Protein AF-A0AA97AUQ2-F1 (afdb_monomer_lite)

pLDDT: mean 84.41, std 13.35, range [41.41, 96.38]

Structure (mmCIF, N/CA/C/O backbone):
data_AF-A0AA97AUQ2-F1
#
_entry.id   AF-A0AA97AUQ2-F1
#
loop_
_atom_site.group_PDB
_atom_site.id
_atom_site.type_symbol
_atom_site.label_atom_id
_atom_site.label_alt_id
_atom_site.label_comp_id
_atom_site.label_asym_id
_atom_site.label_entity_id
_atom_site.label_seq_id
_atom_site.pdbx_PDB_ins_code
_atom_site.Cartn_x
_atom_site.Cartn_y
_atom_site.Cartn_z
_atom_site.occupancy
_atom_site.B_iso_or_equiv
_atom_site.auth_seq_id
_atom_site.auth_comp_id
_atom_site.auth_asym_id
_atom_site.auth_atom_id
_atom_site.pdbx_PDB_model_num
ATOM 1 N N . MET A 1 1 ? 4.169 -18.942 -7.715 1.00 56.69 1 MET A N 1
ATOM 2 C CA . MET A 1 1 ? 2.856 -18.262 -7.805 1.00 56.69 1 MET A CA 1
ATOM 3 C C . MET A 1 1 ? 2.956 -17.016 -6.936 1.00 56.69 1 MET A C 1
ATOM 5 O O . MET A 1 1 ? 3.514 -17.134 -5.861 1.00 56.69 1 MET A O 1
ATOM 9 N N . GLY A 1 2 ? 2.541 -15.835 -7.406 1.00 65.12 2 GLY A N 1
ATOM 10 C CA . GLY A 1 2 ? 2.590 -14.613 -6.584 1.00 65.12 2 GLY A CA 1
ATOM 11 C C . GLY A 1 2 ? 1.532 -14.616 -5.468 1.00 65.12 2 GLY A C 1
ATOM 12 O O . GLY A 1 2 ? 0.629 -15.458 -5.495 1.00 65.12 2 GLY A O 1
ATOM 13 N N . PRO A 1 3 ? 1.596 -13.680 -4.506 1.00 78.31 3 PRO A N 1
ATOM 14 C CA . PRO A 1 3 ? 0.622 -13.595 -3.430 1.00 78.31 3 PRO A CA 1
ATOM 15 C C . PRO A 1 3 ? -0.780 -13.310 -3.965 1.00 78.31 3 PRO A C 1
ATOM 17 O O . PRO A 1 3 ? -0.973 -12.521 -4.892 1.00 78.31 3 PRO A O 1
ATOM 20 N N . VAL A 1 4 ? -1.779 -13.925 -3.332 1.00 85.38 4 VAL A N 1
ATOM 21 C CA . VAL A 1 4 ? -3.185 -13.591 -3.574 1.00 85.38 4 VAL A CA 1
ATOM 22 C C . VAL A 1 4 ? -3.469 -12.232 -2.931 1.00 85.38 4 VAL A C 1
ATOM 24 O O . VAL A 1 4 ? -3.350 -12.095 -1.715 1.00 85.38 4 VAL A O 1
ATOM 27 N N . ILE A 1 5 ? -3.822 -11.248 -3.760 1.00 87.94 5 ILE A N 1
A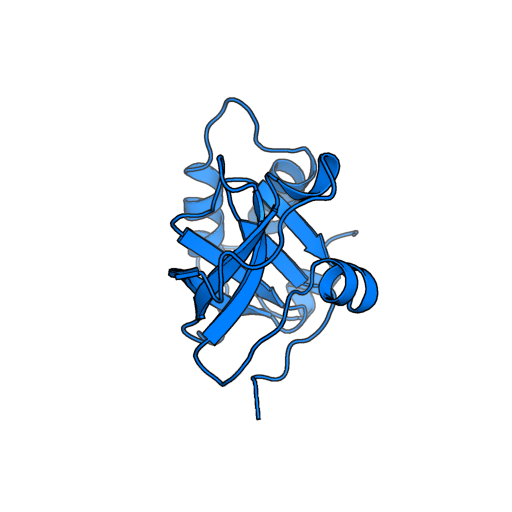TOM 28 C CA . ILE A 1 5 ? -4.194 -9.884 -3.365 1.00 87.94 5 ILE A CA 1
ATOM 29 C C . ILE A 1 5 ? -5.692 -9.696 -3.582 1.00 87.94 5 ILE A C 1
ATOM 31 O O . ILE A 1 5 ? -6.211 -10.037 -4.655 1.00 87.94 5 ILE A O 1
ATOM 35 N N . ARG A 1 6 ? -6.387 -9.137 -2.588 1.00 91.31 6 ARG A N 1
ATOM 36 C CA . ARG A 1 6 ? -7.824 -8.850 -2.684 1.00 91.31 6 ARG A CA 1
ATOM 37 C C . ARG A 1 6 ? -8.095 -7.378 -2.972 1.00 91.31 6 ARG A C 1
ATOM 39 O O . ARG A 1 6 ? -7.623 -6.498 -2.262 1.00 91.31 6 ARG A O 1
ATOM 46 N N . PHE A 1 7 ? -8.929 -7.112 -3.971 1.00 89.69 7 PHE A N 1
ATOM 47 C CA . PHE A 1 7 ? -9.278 -5.755 -4.398 1.00 89.69 7 PHE A CA 1
ATOM 48 C C . PHE A 1 7 ? -10.579 -5.254 -3.742 1.00 89.69 7 PHE A C 1
ATOM 50 O O . PHE A 1 7 ? -11.461 -6.077 -3.497 1.00 89.69 7 PHE A O 1
ATOM 57 N N . PRO A 1 8 ? -10.749 -3.932 -3.548 1.00 91.12 8 PRO A N 1
ATOM 58 C CA . PRO A 1 8 ? -9.810 -2.860 -3.895 1.00 91.12 8 PRO A CA 1
ATOM 59 C C . PRO A 1 8 ? -8.545 -2.878 -3.028 1.00 91.12 8 PRO A C 1
ATOM 61 O O . PRO A 1 8 ? -8.537 -3.448 -1.940 1.00 91.12 8 PRO A O 1
ATOM 64 N N . VAL A 1 9 ? -7.466 -2.294 -3.546 1.00 93.19 9 VAL A N 1
ATOM 65 C CA . VAL A 1 9 ? -6.221 -2.095 -2.793 1.00 93.19 9 VAL A CA 1
ATOM 66 C C . VAL A 1 9 ? -5.964 -0.612 -2.598 1.00 93.19 9 VAL A C 1
ATOM 68 O O . VAL A 1 9 ? -6.196 0.186 -3.509 1.00 93.19 9 VAL A O 1
ATOM 71 N N . VAL A 1 10 ? -5.458 -0.261 -1.425 1.00 93.94 10 VAL A N 1
ATOM 72 C CA . VAL A 1 10 ? -4.928 1.062 -1.111 1.00 93.94 10 VAL A CA 1
ATOM 73 C C . VAL A 1 10 ? -3.424 1.005 -1.318 1.00 93.94 10 VAL A C 1
ATOM 75 O O . VAL A 1 10 ? -2.748 0.148 -0.752 1.00 93.94 10 VAL A O 1
ATOM 78 N N . CYS A 1 11 ? -2.891 1.894 -2.143 1.00 92.81 11 CYS A N 1
ATOM 79 C CA . CYS A 1 11 ? -1.462 1.986 -2.397 1.00 92.81 11 CYS A CA 1
ATOM 80 C C . CYS A 1 11 ? -0.942 3.315 -1.875 1.00 92.81 11 CYS A C 1
ATOM 82 O O . CYS A 1 11 ? -1.491 4.367 -2.198 1.00 92.81 11 CYS A O 1
ATOM 84 N N . PHE A 1 12 ? 0.146 3.257 -1.119 1.00 91.50 12 PHE A N 1
ATOM 85 C CA . PHE A 1 12 ? 0.945 4.416 -0.775 1.00 91.50 12 PHE A CA 1
ATOM 86 C C . PHE A 1 12 ? 2.244 4.375 -1.567 1.00 91.50 12 PHE A C 1
ATOM 88 O O . PHE A 1 12 ? 3.114 3.552 -1.297 1.00 91.50 12 PHE A O 1
ATOM 95 N N . LEU A 1 13 ? 2.368 5.248 -2.563 1.00 88.06 13 LEU A N 1
ATOM 96 C CA . LEU A 1 13 ? 3.581 5.398 -3.365 1.00 88.06 13 LEU A CA 1
ATOM 97 C C . LEU A 1 13 ? 3.808 6.881 -3.643 1.00 88.06 13 LEU A C 1
ATOM 99 O O . LEU A 1 13 ? 2.860 7.627 -3.886 1.00 88.06 13 LEU A O 1
ATOM 103 N N . ASN A 1 14 ? 5.065 7.326 -3.628 1.00 81.12 14 ASN A N 1
ATOM 104 C CA . ASN A 1 14 ? 5.432 8.724 -3.892 1.00 81.12 14 ASN A CA 1
ATOM 105 C C . ASN A 1 14 ? 4.743 9.740 -2.971 1.00 81.12 14 ASN A C 1
ATOM 107 O O . ASN A 1 14 ? 4.379 10.832 -3.412 1.00 81.12 14 ASN A O 1
ATOM 111 N N . GLY A 1 15 ? 4.514 9.380 -1.704 1.00 79.50 15 GLY A N 1
ATOM 112 C CA . GLY A 1 15 ? 3.812 10.259 -0.767 1.00 79.50 15 GLY A CA 1
ATOM 113 C C . GLY A 1 15 ? 2.325 10.444 -1.090 1.00 79.50 15 GLY A C 1
ATOM 114 O O . GLY A 1 15 ? 1.718 11.402 -0.618 1.00 79.50 15 GLY A O 1
ATOM 115 N N . LYS A 1 16 ? 1.735 9.577 -1.924 1.00 84.62 16 LYS A N 1
ATOM 116 C CA . LYS A 1 16 ? 0.335 9.665 -2.348 1.00 84.62 16 LYS A CA 1
ATOM 117 C C . LYS A 1 16 ? -0.396 8.361 -2.085 1.00 84.62 16 LYS A C 1
ATOM 119 O O . LYS A 1 16 ? 0.114 7.286 -2.384 1.00 84.62 16 LYS A O 1
ATOM 124 N N . ILE A 1 17 ? -1.620 8.501 -1.581 1.00 89.56 17 ILE A N 1
ATOM 125 C CA . ILE A 1 17 ? -2.586 7.413 -1.476 1.00 89.56 17 ILE A CA 1
ATOM 126 C C . ILE A 1 17 ? -3.408 7.345 -2.757 1.00 89.56 17 ILE A C 1
ATOM 128 O O . ILE A 1 17 ? -4.003 8.342 -3.180 1.00 89.56 17 ILE A O 1
ATOM 132 N N . THR A 1 18 ? -3.463 6.161 -3.349 1.00 91.00 18 THR A N 1
ATOM 133 C CA . THR A 1 18 ? -4.355 5.818 -4.455 1.00 91.00 18 THR A CA 1
ATOM 134 C C . THR A 1 18 ? -5.134 4.555 -4.121 1.00 91.00 18 THR A C 1
ATOM 136 O O . THR A 1 18 ? -4.704 3.733 -3.314 1.00 91.00 18 THR A O 1
ATOM 139 N N . VAL A 1 19 ? -6.301 4.400 -4.742 1.00 93.06 19 VAL A N 1
ATOM 140 C CA . VAL A 1 19 ? -7.145 3.215 -4.584 1.00 93.06 19 VAL A CA 1
ATOM 141 C C . VAL A 1 19 ? -7.321 2.577 -5.949 1.00 93.06 19 VAL A C 1
ATOM 143 O O . VAL A 1 19 ? -7.658 3.253 -6.925 1.00 93.06 19 VAL A O 1
ATOM 146 N N . HIS A 1 20 ? -7.071 1.275 -6.028 1.00 93.25 20 HIS A N 1
ATOM 147 C CA . HIS A 1 20 ? -7.105 0.545 -7.285 1.00 93.25 20 HIS A CA 1
ATOM 148 C C . HIS A 1 20 ? -8.066 -0.635 -7.225 1.00 93.25 20 HIS A C 1
ATOM 150 O O . HIS A 1 20 ? -8.022 -1.467 -6.320 1.00 93.25 20 HIS A O 1
ATOM 156 N N . THR A 1 21 ? -8.907 -0.735 -8.250 1.00 93.88 21 THR A N 1
ATOM 157 C CA . THR A 1 21 ? -9.636 -1.957 -8.579 1.00 93.88 21 THR A CA 1
ATOM 158 C C . THR A 1 21 ? -8.705 -2.900 -9.339 1.00 93.88 21 THR A C 1
ATOM 160 O O . THR A 1 21 ? -7.651 -2.498 -9.836 1.00 93.88 21 THR A O 1
ATOM 163 N N . LYS A 1 22 ? -9.110 -4.162 -9.510 1.00 92.12 22 LYS A N 1
ATOM 164 C CA . LYS A 1 22 ? -8.329 -5.135 -10.290 1.00 92.12 22 LYS A CA 1
ATOM 165 C C . LYS A 1 22 ? -8.019 -4.637 -11.710 1.00 92.12 22 LYS A C 1
ATOM 167 O O . LYS A 1 22 ? -6.932 -4.891 -12.227 1.00 92.12 22 LYS A O 1
ATOM 172 N N . SER A 1 23 ? -8.960 -3.929 -12.341 1.00 90.31 23 SER A N 1
ATOM 173 C CA . SER A 1 23 ? -8.793 -3.393 -13.695 1.00 90.31 23 SER A CA 1
ATOM 174 C C . SER A 1 23 ? -7.807 -2.225 -13.741 1.00 90.31 23 SER A C 1
ATOM 176 O O . SER A 1 23 ? -6.905 -2.252 -14.578 1.00 90.31 23 SER A O 1
ATOM 178 N N . SER A 1 24 ? -7.912 -1.244 -12.836 1.00 89.50 24 SER A N 1
ATOM 179 C CA . SER A 1 24 ? -6.981 -0.105 -12.819 1.00 89.50 24 SER A CA 1
ATOM 180 C C . SER A 1 24 ? -5.575 -0.511 -12.374 1.00 89.50 24 SER A C 1
ATOM 182 O O . SER A 1 24 ? -4.597 -0.013 -12.924 1.00 89.50 24 SER A O 1
ATOM 184 N N . PHE A 1 25 ? -5.459 -1.488 -11.472 1.00 89.19 25 PHE A N 1
ATOM 185 C CA . PHE A 1 25 ? -4.176 -2.077 -11.086 1.00 89.19 25 PHE A CA 1
ATOM 186 C C . PHE A 1 25 ? -3.484 -2.743 -12.285 1.00 89.19 25 PHE A C 1
ATOM 188 O O . PHE A 1 25 ? -2.325 -2.461 -12.585 1.00 89.19 25 PHE A O 1
ATOM 195 N N . LYS A 1 26 ? -4.227 -3.552 -13.055 1.00 86.94 26 LYS A N 1
ATOM 196 C CA . LYS A 1 26 ? -3.714 -4.172 -14.286 1.00 86.94 26 LYS A CA 1
ATOM 197 C C . LYS A 1 26 ? -3.308 -3.129 -15.334 1.00 86.94 26 LYS A C 1
ATOM 199 O O . LYS A 1 26 ? -2.291 -3.316 -15.996 1.00 86.94 26 LYS A O 1
ATOM 204 N N . ALA A 1 27 ? -4.074 -2.047 -15.485 1.00 85.12 27 ALA A N 1
ATOM 205 C CA . ALA A 1 27 ? -3.775 -0.978 -16.442 1.00 85.12 27 ALA A CA 1
ATOM 206 C C . ALA A 1 27 ? -2.449 -0.255 -16.139 1.00 85.12 27 ALA A C 1
ATOM 208 O O . ALA A 1 27 ? -1.747 0.140 -17.064 1.00 85.12 27 ALA A O 1
ATOM 209 N N . LEU A 1 28 ? -2.062 -0.153 -14.863 1.00 83.25 28 LEU A N 1
ATOM 210 C CA . LEU A 1 28 ? -0.763 0.383 -14.433 1.00 83.25 28 LEU A CA 1
ATOM 211 C C . LEU A 1 28 ? 0.402 -0.605 -14.612 1.00 83.25 28 LEU A C 1
ATOM 213 O O . LEU A 1 28 ? 1.526 -0.321 -14.200 1.00 83.25 28 LEU A O 1
ATOM 217 N N . GLY A 1 29 ? 0.151 -1.793 -15.170 1.00 84.94 29 GLY A N 1
ATOM 218 C CA . GLY A 1 29 ? 1.138 -2.870 -15.207 1.00 84.94 29 GLY A CA 1
ATOM 219 C C . GLY A 1 29 ? 1.530 -3.367 -13.813 1.00 84.94 29 GLY A C 1
ATOM 220 O O . GLY A 1 29 ? 2.564 -4.025 -13.681 1.00 84.94 29 GLY A O 1
ATOM 221 N N . ALA A 1 30 ? 0.726 -3.053 -12.789 1.00 90.56 30 ALA A N 1
ATOM 222 C CA . ALA A 1 30 ? 1.003 -3.407 -11.412 1.00 90.56 30 ALA A CA 1
ATOM 223 C C . ALA A 1 30 ? 0.741 -4.900 -11.188 1.00 90.56 30 ALA A C 1
ATOM 225 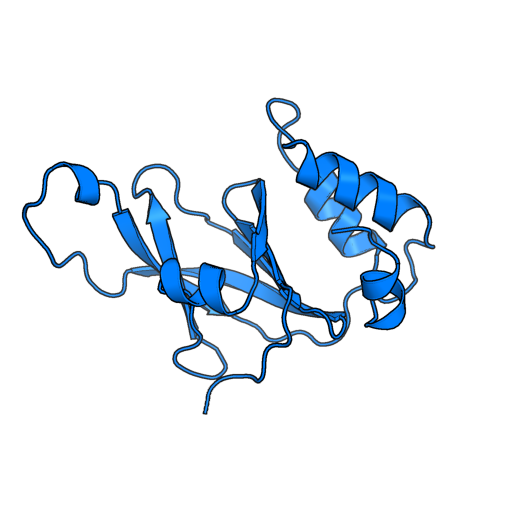O O . ALA A 1 30 ? -0.355 -5.405 -11.453 1.00 90.56 30 ALA A O 1
ATOM 226 N N . ARG A 1 31 ? 1.761 -5.633 -10.741 1.00 91.31 31 ARG A N 1
ATOM 227 C CA . ARG A 1 31 ? 1.669 -7.075 -10.477 1.00 91.31 31 ARG A CA 1
ATOM 228 C C . ARG A 1 31 ? 2.807 -7.565 -9.597 1.00 91.31 31 ARG A C 1
ATOM 230 O O . ARG A 1 31 ? 3.897 -7.006 -9.601 1.00 91.31 31 ARG A O 1
ATOM 237 N N . PHE A 1 32 ? 2.563 -8.678 -8.923 1.00 90.69 32 PHE A N 1
ATOM 238 C CA . PHE A 1 32 ? 3.613 -9.465 -8.294 1.00 90.69 32 PHE A CA 1
ATOM 239 C C . PHE A 1 32 ? 4.204 -10.435 -9.320 1.00 90.69 32 PHE A C 1
ATOM 241 O O . PHE A 1 32 ? 3.457 -11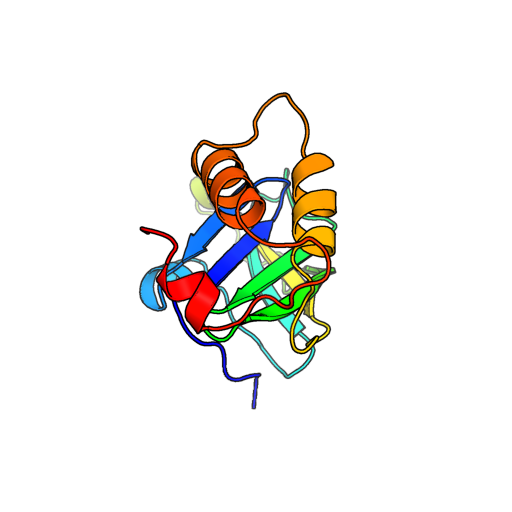.109 -10.034 1.00 90.69 32 PHE A O 1
ATOM 248 N N . LEU A 1 33 ? 5.531 -10.474 -9.431 1.00 89.94 33 LEU A N 1
ATOM 249 C CA . LEU A 1 33 ? 6.239 -11.450 -10.269 1.00 89.94 33 LEU A CA 1
ATOM 250 C C . LEU A 1 33 ? 6.444 -12.768 -9.521 1.00 89.94 33 LEU A C 1
ATOM 252 O O . LEU A 1 33 ? 6.356 -13.840 -10.115 1.00 89.94 33 LEU A O 1
ATOM 256 N N . ASP A 1 34 ? 6.659 -12.665 -8.215 1.00 89.81 34 ASP A N 1
ATOM 257 C CA . ASP A 1 34 ? 6.819 -13.758 -7.265 1.00 89.81 34 ASP A CA 1
ATOM 258 C C . ASP A 1 34 ? 6.323 -13.301 -5.876 1.00 89.81 34 ASP A C 1
ATOM 260 O O . ASP A 1 34 ? 5.597 -12.311 -5.768 1.00 89.81 34 ASP A O 1
ATOM 264 N N . GLU A 1 35 ? 6.647 -14.047 -4.821 1.00 87.75 35 GLU A N 1
ATOM 265 C CA . GLU A 1 35 ? 6.225 -13.748 -3.444 1.00 87.75 35 GLU A CA 1
ATOM 266 C C . GLU A 1 35 ? 6.862 -12.488 -2.857 1.00 87.75 35 GLU A C 1
ATOM 268 O O . GLU A 1 35 ? 6.315 -11.908 -1.923 1.00 87.75 35 GLU A O 1
ATOM 273 N N . GLN A 1 36 ? 7.991 -12.055 -3.411 1.00 92.19 36 GLN A N 1
ATOM 274 C CA . GLN A 1 36 ? 8.835 -11.008 -2.851 1.00 92.19 36 GLN A CA 1
ATOM 275 C C . GLN A 1 36 ? 9.082 -9.841 -3.808 1.00 92.19 36 GLN A C 1
ATOM 277 O O . GLN A 1 36 ? 9.691 -8.846 -3.430 1.00 92.19 36 GLN A O 1
ATOM 282 N N . THR A 1 37 ? 8.605 -9.930 -5.046 1.00 92.56 37 THR A N 1
ATOM 283 C CA . THR A 1 37 ? 8.866 -8.934 -6.081 1.00 92.56 37 THR A CA 1
ATOM 284 C C . THR A 1 37 ? 7.562 -8.365 -6.606 1.00 92.56 37 THR A C 1
ATOM 286 O O . THR A 1 37 ? 6.803 -9.031 -7.319 1.00 92.56 37 THR A O 1
ATOM 289 N N . PHE A 1 38 ? 7.339 -7.086 -6.323 1.00 93.19 38 PHE A N 1
ATOM 290 C CA . PHE A 1 38 ? 6.257 -6.297 -6.893 1.00 93.19 38 PHE A CA 1
ATOM 291 C C . PHE A 1 38 ? 6.792 -5.369 -7.984 1.00 93.19 38 PHE A C 1
ATOM 293 O O . PHE A 1 38 ? 7.893 -4.828 -7.881 1.00 93.19 38 PHE A O 1
ATOM 300 N N . VAL A 1 39 ? 6.015 -5.167 -9.045 1.00 92.50 39 VAL A N 1
ATOM 301 C CA . VAL A 1 39 ? 6.333 -4.197 -10.095 1.00 92.50 39 VAL A CA 1
ATOM 302 C C . VAL A 1 39 ? 5.144 -3.325 -10.411 1.00 92.50 39 VAL A C 1
ATOM 304 O O . VAL A 1 39 ? 4.013 -3.798 -10.374 1.00 92.50 39 VAL A O 1
ATOM 307 N N . THR A 1 40 ? 5.408 -2.072 -10.765 1.00 92.00 40 THR A N 1
ATOM 308 C CA . THR A 1 40 ? 4.393 -1.118 -11.219 1.00 92.00 40 THR A CA 1
ATOM 309 C C . THR A 1 40 ? 5.016 -0.062 -12.126 1.00 92.00 40 THR A C 1
ATOM 311 O O . THR A 1 40 ? 6.225 0.182 -12.079 1.00 92.00 40 THR A O 1
ATOM 314 N N . LEU A 1 41 ? 4.203 0.545 -12.989 1.00 88.44 41 LEU A N 1
ATOM 315 C CA . LEU A 1 41 ? 4.622 1.667 -13.818 1.00 88.44 41 LEU A CA 1
ATOM 316 C C . LEU A 1 41 ? 4.631 2.959 -12.991 1.00 88.44 41 LEU A C 1
ATOM 318 O O . LEU A 1 41 ? 3.639 3.295 -12.344 1.00 88.44 41 LEU A O 1
ATOM 322 N N . GLU A 1 42 ? 5.729 3.706 -13.044 1.00 85.31 42 GLU A N 1
ATOM 323 C CA . GLU A 1 42 ? 5.892 4.979 -12.338 1.00 85.31 42 GLU A CA 1
ATOM 324 C C . GLU A 1 42 ? 6.583 6.040 -13.182 1.00 85.31 42 GLU A C 1
ATOM 326 O O . GLU A 1 42 ? 7.201 5.751 -14.205 1.00 85.31 42 GLU A O 1
ATOM 331 N N . ASN A 1 43 ? 6.520 7.289 -12.717 1.00 81.69 43 ASN A N 1
ATOM 332 C CA . ASN A 1 43 ? 7.272 8.374 -13.322 1.00 81.69 43 ASN A CA 1
ATOM 333 C C . ASN A 1 43 ? 8.755 8.323 -12.896 1.00 81.69 43 ASN A C 1
ATOM 335 O O . ASN A 1 43 ? 9.078 8.355 -11.713 1.00 81.69 43 ASN A O 1
ATOM 339 N N . ARG A 1 44 ? 9.677 8.327 -13.861 1.00 78.56 44 ARG A N 1
ATOM 340 C CA . ARG A 1 44 ? 11.133 8.288 -13.693 1.00 78.56 44 ARG A CA 1
ATOM 341 C C . ARG A 1 44 ? 11.669 9.383 -12.775 1.00 78.56 44 ARG A C 1
ATOM 343 O O . ARG A 1 44 ? 12.648 9.128 -12.081 1.00 78.56 44 ARG A O 1
ATOM 350 N N . ARG A 1 45 ? 11.061 10.576 -12.781 1.00 79.25 45 ARG A N 1
ATOM 351 C CA . ARG A 1 45 ? 11.488 11.729 -11.962 1.00 79.25 45 ARG A CA 1
ATOM 352 C C . ARG A 1 45 ? 10.943 11.697 -10.534 1.00 79.25 45 ARG A C 1
ATOM 354 O O . ARG A 1 45 ? 11.463 12.399 -9.677 1.00 79.25 45 ARG A O 1
ATOM 361 N N . SER A 1 46 ? 9.90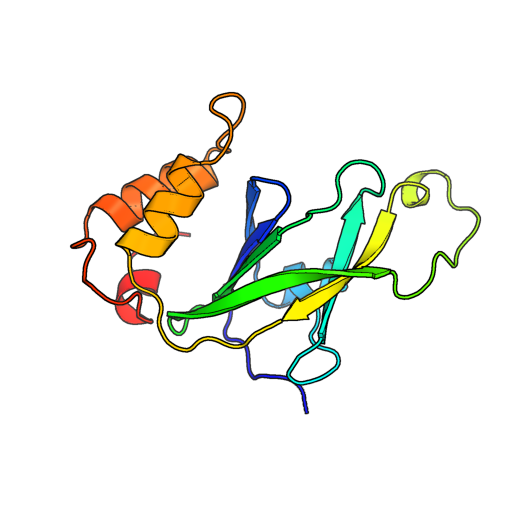7 10.906 -10.289 1.00 77.31 46 SER A N 1
ATOM 362 C CA . SER A 1 46 ? 9.223 10.799 -9.002 1.00 77.31 46 SER A CA 1
ATOM 363 C C . SER A 1 46 ? 8.902 9.329 -8.750 1.00 77.31 46 SER A C 1
ATOM 365 O O . SER A 1 46 ? 7.738 8.938 -8.805 1.00 77.31 46 SER A O 1
ATOM 367 N N . LYS A 1 47 ? 9.949 8.511 -8.601 1.00 79.50 47 LYS A N 1
ATOM 368 C CA . LYS A 1 47 ? 9.812 7.106 -8.202 1.00 79.50 47 LYS A CA 1
ATOM 369 C C . LYS A 1 47 ? 9.715 7.022 -6.693 1.00 79.50 47 LYS A C 1
ATOM 371 O O . LYS A 1 47 ? 10.456 7.736 -6.003 1.00 79.50 47 LYS A O 1
ATOM 376 N N . ALA A 1 48 ? 8.874 6.123 -6.196 1.00 80.62 48 ALA A N 1
ATOM 377 C CA . ALA A 1 48 ? 8.774 5.944 -4.765 1.00 80.62 48 ALA A CA 1
ATOM 378 C C . ALA A 1 48 ? 10.048 5.236 -4.302 1.00 80.62 48 ALA A C 1
ATOM 380 O O . ALA A 1 48 ? 10.508 4.278 -4.921 1.00 80.62 48 ALA A O 1
ATOM 381 N N . LYS A 1 49 ? 10.667 5.751 -3.242 1.00 82.38 49 LYS A N 1
ATOM 382 C CA . LYS A 1 49 ? 11.778 5.046 -2.590 1.00 82.38 49 LYS A CA 1
ATOM 383 C C . LYS A 1 49 ? 11.235 3.945 -1.689 1.00 82.38 49 LYS A C 1
ATOM 385 O O . LYS A 1 49 ? 11.735 2.828 -1.725 1.00 82.38 49 LYS A O 1
ATOM 390 N N . ASP A 1 50 ? 10.141 4.267 -1.010 1.00 83.50 50 ASP A N 1
ATOM 391 C CA . ASP A 1 50 ? 9.402 3.391 -0.119 1.00 83.50 50 ASP A CA 1
ATOM 392 C C . ASP A 1 50 ? 7.901 3.566 -0.362 1.00 83.50 50 ASP A C 1
ATOM 394 O O . ASP A 1 50 ? 7.444 4.591 -0.892 1.00 83.50 50 ASP A O 1
ATOM 398 N N . GLY A 1 51 ? 7.133 2.555 0.016 1.00 90.88 51 GLY A N 1
ATOM 399 C CA . GLY A 1 51 ? 5.687 2.555 -0.097 1.00 90.88 51 GLY A CA 1
ATOM 400 C C . GLY A 1 51 ? 5.070 1.325 0.541 1.00 90.88 51 GLY A C 1
ATOM 401 O O . GLY A 1 51 ? 5.755 0.514 1.158 1.00 90.88 51 GLY A O 1
ATOM 402 N N . TRP A 1 52 ? 3.767 1.163 0.371 1.00 94.38 52 TRP A N 1
ATOM 403 C CA . TRP A 1 52 ? 3.075 -0.043 0.805 1.00 94.38 52 TRP A CA 1
ATOM 404 C C . TRP A 1 52 ? 1.780 -0.263 0.032 1.00 94.38 52 TRP A C 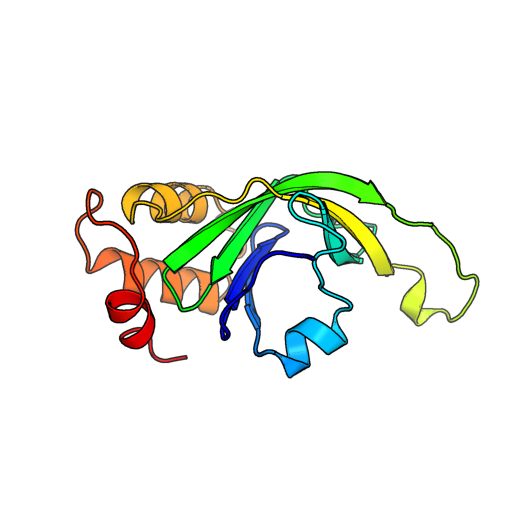1
ATOM 406 O O . TRP A 1 52 ? 1.218 0.653 -0.578 1.00 94.38 52 TRP A O 1
ATOM 416 N N . ILE A 1 53 ? 1.301 -1.502 0.065 1.00 94.69 53 ILE A N 1
ATOM 417 C CA . ILE A 1 53 ? -0.020 -1.901 -0.415 1.00 94.69 53 ILE A CA 1
ATOM 418 C C . ILE A 1 53 ? -0.795 -2.451 0.774 1.00 94.69 53 ILE A C 1
ATOM 420 O O . ILE A 1 53 ? -0.294 -3.294 1.509 1.00 94.69 53 ILE A O 1
ATOM 424 N N . LEU A 1 54 ? -2.030 -2.000 0.933 1.00 95.31 54 LEU A N 1
ATOM 425 C CA . LEU A 1 54 ? -2.988 -2.558 1.870 1.00 95.31 54 LEU A CA 1
ATOM 426 C C . LEU A 1 54 ? -4.174 -3.085 1.073 1.00 95.31 54 LEU A C 1
ATOM 428 O O . LEU A 1 54 ? -4.852 -2.329 0.374 1.00 95.31 54 LEU A O 1
ATOM 432 N N . ASP A 1 55 ? -4.397 -4.390 1.130 1.00 94.19 55 ASP A N 1
ATOM 433 C CA . ASP A 1 55 ? -5.470 -5.029 0.378 1.00 94.19 55 ASP A CA 1
ATOM 434 C C . ASP A 1 55 ? -6.790 -5.066 1.162 1.00 94.19 55 ASP A C 1
ATOM 436 O O . ASP A 1 55 ? -6.819 -4.862 2.373 1.00 94.19 55 ASP A O 1
ATOM 440 N N . SER A 1 56 ? -7.901 -5.352 0.482 1.00 92.50 56 SER A N 1
ATOM 441 C CA . SER A 1 56 ? -9.236 -5.402 1.111 1.00 92.50 56 SER A CA 1
ATOM 442 C C . SER A 1 56 ? -9.428 -6.506 2.164 1.00 92.50 56 SER A C 1
ATOM 444 O O . SER A 1 56 ? -10.445 -6.506 2.856 1.00 92.50 56 SER A O 1
ATOM 446 N N . SER A 1 57 ? -8.487 -7.447 2.321 1.00 91.81 57 SER A N 1
ATOM 447 C CA . SER A 1 57 ? -8.475 -8.369 3.467 1.00 91.81 57 SER A CA 1
ATOM 448 C C . SER A 1 57 ? -7.749 -7.824 4.699 1.00 91.81 57 SER A C 1
ATOM 450 O O . SER A 1 57 ? -7.792 -8.467 5.746 1.00 91.81 57 SER A O 1
ATOM 452 N N . GLY A 1 58 ? -7.115 -6.654 4.604 1.00 90.75 58 GLY A N 1
ATOM 453 C CA . GLY A 1 58 ? -6.258 -6.097 5.652 1.00 90.75 58 GLY A CA 1
ATOM 454 C C . GLY A 1 58 ? -4.807 -6.572 5.563 1.00 90.75 58 GLY A C 1
ATOM 455 O O . GLY A 1 58 ? -4.032 -6.352 6.492 1.00 90.75 58 GLY A O 1
ATOM 456 N N . LYS A 1 59 ? -4.422 -7.226 4.460 1.00 93.44 59 LYS A N 1
ATOM 457 C CA . LYS A 1 59 ? -3.049 -7.679 4.244 1.00 93.44 59 LYS A CA 1
ATOM 458 C C . LYS A 1 59 ? -2.172 -6.496 3.870 1.00 93.44 59 LYS A C 1
ATOM 460 O O . LYS A 1 59 ? -2.467 -5.792 2.901 1.00 93.44 59 LYS A O 1
ATOM 465 N N . PHE A 1 60 ? -1.099 -6.307 4.623 1.00 94.25 60 PHE A N 1
ATOM 466 C CA . PHE A 1 60 ? -0.177 -5.197 4.456 1.00 94.25 60 PHE A CA 1
ATOM 467 C C . PHE A 1 60 ? 1.115 -5.657 3.787 1.00 94.25 60 PHE A C 1
ATOM 469 O O . PHE A 1 60 ? 1.728 -6.642 4.174 1.00 94.25 60 PHE A O 1
ATOM 476 N N . VAL A 1 61 ? 1.540 -4.952 2.752 1.00 94.75 61 VAL A N 1
ATOM 477 C CA . VAL A 1 61 ? 2.733 -5.297 1.984 1.00 94.75 61 VAL A CA 1
ATOM 478 C C . VAL A 1 61 ? 3.605 -4.054 1.883 1.00 94.75 61 VAL A C 1
ATOM 480 O O . VAL A 1 61 ? 3.383 -3.246 0.976 1.00 94.75 61 VAL A O 1
ATOM 483 N N . PRO A 1 62 ? 4.571 -3.853 2.795 1.00 93.88 62 PRO A N 1
ATOM 484 C CA . PRO A 1 62 ? 5.620 -2.863 2.609 1.00 93.88 62 PRO A CA 1
ATOM 485 C C . PRO A 1 62 ? 6.402 -3.127 1.323 1.00 93.88 62 PRO A C 1
ATOM 487 O O . PRO A 1 62 ? 6.685 -4.268 0.945 1.00 93.88 62 PRO A O 1
ATOM 490 N N . LEU A 1 63 ? 6.742 -2.031 0.659 1.00 94.00 63 LEU A N 1
ATOM 491 C CA . LEU A 1 63 ? 7.459 -1.987 -0.599 1.00 94.00 63 LEU A CA 1
ATOM 492 C C . LEU A 1 63 ? 8.722 -1.148 -0.425 1.00 94.00 63 LEU A C 1
ATOM 494 O O . LEU A 1 63 ? 8.648 0.029 -0.074 1.00 94.00 63 LEU A O 1
ATOM 498 N N . SER A 1 64 ? 9.870 -1.729 -0.754 1.00 93.06 64 SER A N 1
ATOM 499 C CA . SER A 1 64 ? 11.155 -1.025 -0.793 1.00 93.06 64 SER A CA 1
ATOM 500 C C . SER A 1 64 ? 11.712 -1.068 -2.204 1.00 93.06 64 SER A C 1
ATOM 502 O O . SER A 1 64 ? 11.766 -2.135 -2.820 1.00 93.06 64 SER A O 1
ATOM 504 N N . TYR A 1 65 ? 12.102 0.080 -2.754 1.00 92.00 65 TYR A N 1
ATOM 505 C CA . TYR A 1 65 ? 12.617 0.153 -4.120 1.00 92.00 65 TYR A CA 1
ATOM 506 C C . TYR A 1 65 ? 13.820 -0.785 -4.309 1.00 92.00 65 TYR A C 1
ATOM 508 O O . TYR A 1 65 ? 14.819 -0.682 -3.599 1.00 92.00 65 TYR A O 1
ATOM 516 N N . SER A 1 66 ? 13.741 -1.680 -5.296 1.00 91.69 66 SER A N 1
ATOM 517 C CA . SER A 1 66 ? 14.789 -2.671 -5.588 1.00 91.69 66 SER A CA 1
ATOM 518 C C . SER A 1 66 ? 15.403 -2.525 -6.982 1.00 91.69 66 SER A C 1
ATOM 520 O O . SER A 1 66 ? 16.351 -3.229 -7.326 1.00 91.69 66 SER A O 1
ATOM 522 N N . GLY A 1 67 ? 14.903 -1.595 -7.802 1.00 89.25 67 GLY A N 1
ATOM 523 C CA . GLY A 1 67 ? 15.480 -1.278 -9.107 1.00 89.25 67 GLY A CA 1
ATOM 524 C C . GLY A 1 67 ? 14.434 -1.061 -10.192 1.00 89.25 67 GLY A C 1
ATOM 525 O O . GLY A 1 67 ? 13.289 -0.717 -9.930 1.00 89.25 67 GLY A O 1
ATOM 526 N N . ASN A 1 68 ? 14.826 -1.267 -11.450 1.00 87.69 68 ASN A N 1
ATOM 527 C CA . ASN A 1 68 ? 13.926 -1.183 -12.604 1.00 87.69 68 ASN A CA 1
ATOM 528 C C . ASN A 1 68 ? 14.022 -2.473 -13.417 1.00 87.69 68 ASN A C 1
ATOM 530 O O . ASN A 1 68 ? 15.082 -3.096 -13.473 1.00 87.69 68 ASN A O 1
ATOM 534 N N . LEU A 1 69 ? 12.922 -2.899 -14.041 1.00 75.44 69 LEU A N 1
ATOM 535 C CA . LEU A 1 69 ? 12.896 -4.176 -14.760 1.00 75.44 69 LEU A CA 1
ATOM 536 C C . LEU A 1 69 ? 13.609 -4.131 -16.102 1.00 75.44 69 LEU A C 1
ATOM 538 O O . LEU A 1 69 ? 14.212 -5.136 -16.455 1.00 75.44 69 LEU A O 1
ATOM 542 N N . ARG A 1 70 ? 13.572 -2.987 -16.796 1.00 63.16 70 ARG A N 1
ATOM 543 C CA . ARG A 1 70 ? 14.328 -2.646 -18.016 1.00 63.16 70 ARG A CA 1
ATOM 544 C C . ARG A 1 70 ? 13.946 -1.212 -18.435 1.00 63.16 70 ARG A C 1
ATOM 546 O O . ARG A 1 70 ? 12.764 -0.890 -18.437 1.00 63.16 70 ARG A O 1
ATOM 553 N N . GLU A 1 71 ? 14.902 -0.361 -18.830 1.00 49.91 71 GLU A N 1
ATOM 554 C CA . GLU A 1 71 ? 14.650 0.965 -19.460 1.00 49.91 71 GLU A CA 1
ATOM 555 C C . GLU A 1 71 ? 14.222 0.846 -20.946 1.00 49.91 71 GLU A C 1
ATOM 557 O O . GLU A 1 71 ? 14.612 1.639 -21.802 1.00 49.91 71 GLU A O 1
ATOM 562 N N . TRP A 1 72 ? 13.489 -0.209 -21.304 1.00 41.41 72 TRP A N 1
ATOM 563 C CA . TRP A 1 72 ? 13.296 -0.588 -22.704 1.00 41.41 72 TRP A CA 1
ATOM 564 C C . TRP A 1 72 ? 11.982 -0.021 -23.235 1.00 41.41 72 TRP A C 1
ATOM 566 O O . TRP A 1 72 ? 10.943 -0.657 -23.096 1.00 41.41 72 TRP A O 1
ATOM 576 N N . ALA A 1 73 ? 12.059 1.166 -23.840 1.00 42.00 73 ALA A N 1
ATOM 577 C CA . ALA A 1 73 ? 11.452 1.490 -25.138 1.00 42.00 73 ALA A CA 1
ATOM 578 C C . ALA A 1 73 ? 11.719 2.968 -25.490 1.00 42.00 73 ALA A C 1
ATOM 580 O O . ALA A 1 73 ? 11.143 3.881 -24.904 1.00 42.00 73 ALA A O 1
ATOM 581 N N . ARG A 1 74 ? 12.574 3.219 -26.484 1.00 44.38 74 ARG A N 1
ATOM 582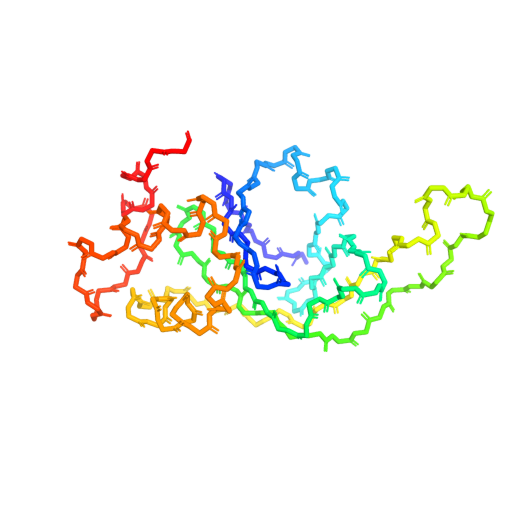 C CA . ARG A 1 74 ? 12.539 4.463 -27.278 1.00 44.38 74 ARG A CA 1
ATOM 583 C C . ARG A 1 74 ? 11.570 4.244 -28.463 1.00 44.38 74 ARG A C 1
ATOM 585 O O . ARG A 1 74 ? 11.560 3.122 -28.961 1.00 44.38 74 ARG A O 1
ATOM 592 N N . PRO A 1 75 ? 10.896 5.260 -29.043 1.00 51.41 75 PRO A N 1
ATOM 593 C CA . PRO A 1 75 ? 10.302 6.455 -28.451 1.00 51.41 75 PRO A CA 1
ATOM 594 C C . PRO A 1 75 ? 8.806 6.606 -28.838 1.00 51.41 75 PRO A C 1
ATOM 596 O O . PRO A 1 75 ? 8.465 6.773 -30.004 1.00 51.41 75 PRO A O 1
ATOM 599 N N . ILE A 1 76 ? 7.916 6.691 -27.848 1.00 53.12 76 ILE A N 1
ATOM 600 C CA . ILE A 1 76 ? 6.686 7.494 -27.965 1.00 53.12 76 ILE A CA 1
ATOM 601 C C . ILE A 1 76 ? 6.855 8.599 -26.927 1.00 53.12 76 ILE A C 1
ATOM 603 O O . ILE A 1 76 ? 7.046 8.295 -25.751 1.00 53.12 76 ILE A O 1
ATOM 607 N N . SER A 1 77 ? 6.872 9.864 -27.347 1.00 50.97 77 SER A N 1
ATOM 608 C CA . SER A 1 77 ? 7.248 11.041 -26.535 1.00 50.97 77 SER A CA 1
ATOM 609 C C . SER A 1 77 ? 6.544 11.133 -25.169 1.00 50.97 77 SER A C 1
ATOM 611 O O . SER A 1 77 ? 7.140 11.605 -24.206 1.00 50.97 77 SER A O 1
ATOM 613 N N . PHE A 1 78 ? 5.323 10.604 -25.048 1.00 53.88 78 PHE A N 1
ATOM 614 C CA . PHE A 1 78 ? 4.553 10.555 -23.800 1.00 53.88 78 PHE A CA 1
ATOM 615 C C . PHE A 1 78 ? 5.067 9.523 -22.769 1.00 53.88 78 PHE A C 1
ATOM 617 O O . PHE A 1 78 ? 4.937 9.733 -21.564 1.00 53.88 78 PHE A O 1
ATOM 624 N N . LEU A 1 79 ? 5.703 8.431 -23.213 1.00 55.75 79 LEU A N 1
ATOM 625 C CA . LEU A 1 79 ? 6.202 7.340 -22.357 1.00 55.75 79 LEU A CA 1
ATOM 626 C C . LEU A 1 79 ? 7.626 7.569 -21.821 1.00 55.75 79 LEU A C 1
ATOM 628 O O . LEU A 1 79 ? 8.095 6.783 -21.006 1.00 55.75 79 LEU A O 1
ATOM 632 N N . TRP A 1 80 ? 8.313 8.649 -22.212 1.00 57.28 80 TRP A N 1
ATOM 633 C CA . TRP A 1 80 ? 9.707 8.916 -21.806 1.00 57.28 80 TRP A CA 1
ATOM 634 C C . TRP A 1 80 ? 9.907 9.068 -20.299 1.00 57.28 80 TRP A C 1
ATOM 636 O O . TRP A 1 80 ? 11.003 8.842 -19.783 1.00 57.28 80 TRP A O 1
ATOM 646 N N . ASN A 1 81 ? 8.847 9.453 -19.593 1.00 69.94 81 ASN A N 1
ATOM 647 C CA . ASN A 1 81 ? 8.874 9.559 -18.148 1.00 69.94 81 ASN A CA 1
ATOM 648 C C . ASN A 1 81 ? 8.348 8.299 -17.461 1.00 69.94 81 ASN A C 1
ATOM 650 O O . ASN A 1 81 ? 8.453 8.252 -16.252 1.00 69.94 81 ASN A O 1
ATOM 654 N N . ALA A 1 82 ? 7.807 7.295 -18.152 1.00 76.94 82 ALA A N 1
ATOM 655 C CA . ALA A 1 82 ? 7.272 6.098 -17.509 1.00 76.94 82 ALA A CA 1
ATOM 656 C C . ALA A 1 82 ? 8.330 4.983 -17.446 1.00 76.94 82 ALA A C 1
ATOM 658 O O . ALA A 1 82 ? 8.988 4.674 -18.436 1.00 76.94 82 ALA A O 1
ATOM 659 N N . VAL A 1 83 ? 8.501 4.363 -16.282 1.00 82.75 83 VAL A N 1
ATOM 660 C CA . VAL A 1 83 ? 9.424 3.242 -16.063 1.00 82.75 83 VAL A CA 1
ATOM 661 C C . VAL A 1 83 ? 8.736 2.151 -15.259 1.00 82.75 83 VAL A C 1
ATOM 663 O O . VAL A 1 83 ? 7.970 2.437 -14.343 1.00 82.75 83 VAL A O 1
ATOM 666 N N . LEU A 1 84 ? 9.001 0.892 -15.606 1.00 87.06 84 LEU A N 1
ATOM 667 C CA . LEU A 1 84 ? 8.540 -0.237 -14.807 1.00 87.06 84 LEU A CA 1
ATOM 668 C C . LEU A 1 84 ? 9.504 -0.436 -13.629 1.00 87.06 84 LEU A C 1
ATOM 670 O O . LEU A 1 84 ? 10.601 -0.992 -13.787 1.00 87.06 84 LEU A O 1
ATOM 674 N N . THR A 1 85 ? 9.098 0.065 -12.469 1.00 89.94 85 THR A N 1
ATOM 675 C CA . THR A 1 85 ? 9.859 0.018 -11.222 1.00 89.94 85 THR A CA 1
ATOM 676 C C . THR A 1 85 ? 9.664 -1.330 -10.534 1.00 89.94 85 THR A C 1
ATOM 678 O O . THR A 1 85 ? 8.564 -1.888 -10.555 1.00 89.94 85 THR A O 1
ATOM 681 N N . LYS A 1 86 ? 10.730 -1.853 -9.923 1.00 92.88 86 LYS A N 1
ATOM 682 C CA . LYS A 1 86 ? 10.690 -3.018 -9.038 1.00 92.88 86 LYS A CA 1
ATOM 683 C C . LYS A 1 86 ? 10.751 -2.589 -7.581 1.00 92.88 86 LYS A C 1
ATOM 685 O O . LYS A 1 86 ? 11.556 -1.733 -7.212 1.00 92.88 86 LYS A O 1
ATOM 690 N N . TYR A 1 87 ? 9.961 -3.278 -6.777 1.00 94.12 87 TYR A N 1
ATOM 691 C CA . TYR A 1 87 ? 9.971 -3.204 -5.332 1.00 94.12 87 TYR A CA 1
ATOM 692 C C . TYR A 1 87 ? 10.203 -4.593 -4.759 1.00 94.12 87 TYR A C 1
ATOM 694 O O . TYR A 1 87 ? 9.601 -5.570 -5.213 1.00 94.12 87 TYR A O 1
ATOM 702 N N . GLN A 1 88 ? 11.059 -4.661 -3.748 1.00 94.62 88 GLN A N 1
ATOM 703 C CA . GLN A 1 88 ? 11.029 -5.747 -2.790 1.00 94.62 88 GLN A CA 1
ATOM 704 C C . GLN A 1 88 ? 9.735 -5.603 -1.987 1.00 94.62 88 GLN A C 1
ATOM 706 O O . GLN A 1 88 ? 9.479 -4.550 -1.405 1.00 94.62 88 GLN A O 1
ATOM 711 N N . ALA A 1 89 ? 8.914 -6.639 -2.001 1.00 93.00 89 ALA A N 1
ATOM 712 C CA . ALA A 1 89 ? 7.670 -6.734 -1.271 1.00 93.00 89 ALA A CA 1
ATOM 713 C C . ALA A 1 89 ? 7.860 -7.711 -0.116 1.00 93.00 89 ALA A C 1
ATOM 715 O O . ALA A 1 89 ? 8.067 -8.903 -0.337 1.00 93.00 89 ALA A O 1
ATOM 716 N N . ASN A 1 90 ? 7.764 -7.218 1.113 1.00 90.56 90 ASN A N 1
ATOM 717 C CA . ASN A 1 90 ? 7.727 -8.099 2.272 1.00 90.56 90 ASN A CA 1
ATOM 718 C C . ASN A 1 90 ? 6.266 -8.259 2.646 1.00 90.56 90 ASN A C 1
ATOM 720 O O . ASN A 1 90 ? 5.619 -7.303 3.045 1.00 90.56 90 ASN A O 1
ATOM 724 N N . ILE A 1 91 ? 5.709 -9.447 2.435 1.00 80.75 91 ILE A N 1
ATOM 725 C CA . ILE A 1 91 ? 4.315 -9.693 2.781 1.00 80.75 91 ILE A CA 1
ATOM 726 C C . ILE A 1 91 ? 4.211 -9.748 4.299 1.00 80.75 91 ILE A C 1
ATOM 728 O O . ILE A 1 91 ? 4.523 -10.763 4.922 1.00 80.75 91 ILE A O 1
ATOM 732 N N . GLU A 1 92 ? 3.744 -8.654 4.877 1.00 79.19 92 GLU A N 1
ATOM 733 C CA . GLU A 1 92 ? 3.322 -8.626 6.260 1.00 79.19 92 GLU A CA 1
ATOM 734 C C . GLU A 1 92 ? 1.853 -9.072 6.328 1.00 79.19 92 GLU A C 1
ATOM 736 O O . GLU A 1 92 ? 1.100 -9.072 5.349 1.00 79.19 92 GLU A O 1
ATOM 741 N N . GLY A 1 93 ? 1.455 -9.603 7.477 1.00 82.62 93 GLY A N 1
ATOM 742 C CA . GLY A 1 93 ? 0.075 -10.014 7.696 1.00 82.62 93 GLY A CA 1
ATOM 743 C C . GLY A 1 93 ? -0.819 -8.795 7.910 1.00 82.62 93 GLY A C 1
ATOM 744 O O . GLY A 1 93 ? -0.895 -7.882 7.090 1.00 82.62 93 GLY A O 1
ATOM 745 N N . ALA A 1 94 ? -1.505 -8.788 9.046 1.00 87.88 94 ALA A N 1
ATOM 746 C CA . ALA A 1 94 ? -2.255 -7.624 9.485 1.00 87.88 94 ALA A CA 1
ATOM 747 C C . ALA A 1 94 ? -1.309 -6.537 10.021 1.00 87.88 94 ALA A C 1
ATOM 749 O O . ALA A 1 94 ? -0.326 -6.832 10.704 1.00 87.88 94 ALA A O 1
ATOM 750 N N . VAL A 1 95 ? -1.660 -5.276 9.782 1.00 93.50 95 VAL A N 1
ATOM 751 C CA . VAL A 1 95 ? -0.943 -4.098 10.294 1.00 93.50 95 VAL A CA 1
ATOM 752 C C . VAL A 1 95 ? -1.800 -3.355 11.313 1.00 93.50 95 VAL A C 1
ATOM 754 O O . VAL A 1 95 ? -3.025 -3.384 11.233 1.00 93.50 95 VAL A O 1
ATOM 757 N N . LYS A 1 96 ? -1.179 -2.682 12.285 1.00 95.00 96 LYS A N 1
ATOM 758 C CA . LYS A 1 96 ? -1.907 -1.850 13.255 1.00 95.00 96 LYS A CA 1
ATOM 759 C C . LYS A 1 96 ? -2.281 -0.495 12.658 1.00 95.00 96 LYS A C 1
ATOM 761 O O . LYS A 1 96 ? -1.480 0.113 11.950 1.00 95.00 96 LYS A O 1
ATOM 766 N N . VAL A 1 97 ? -3.450 0.024 13.027 1.00 95.50 97 VAL A N 1
ATOM 767 C CA . VAL A 1 97 ? -3.948 1.351 12.621 1.00 95.50 97 VAL A CA 1
ATOM 768 C C . VAL A 1 97 ? -2.914 2.441 12.907 1.00 95.50 97 VAL A C 1
ATOM 770 O O . VAL A 1 97 ? -2.600 3.248 12.034 1.00 95.50 97 VAL A O 1
ATOM 773 N N . GLY A 1 98 ? -2.318 2.431 14.103 1.00 94.06 98 GLY A N 1
ATOM 774 C CA . GLY A 1 98 ? -1.331 3.429 14.510 1.00 94.06 98 GLY A CA 1
ATOM 775 C C . GLY A 1 98 ? -0.045 3.416 13.681 1.00 94.06 98 GLY A C 1
ATOM 776 O O . GLY A 1 98 ? 0.615 4.446 13.586 1.00 94.06 98 GLY A O 1
ATOM 777 N N . PHE A 1 99 ? 0.314 2.284 13.069 1.00 92.25 99 PHE A N 1
ATOM 778 C CA . PHE A 1 99 ? 1.460 2.213 12.161 1.00 92.25 99 PHE A CA 1
ATOM 779 C C . PHE A 1 99 ? 1.160 2.974 10.865 1.00 92.25 99 PHE A C 1
ATOM 781 O O . PHE A 1 99 ? 1.897 3.884 10.497 1.00 92.25 99 PHE A O 1
ATOM 788 N N . VAL A 1 100 ? 0.014 2.685 10.240 1.00 92.25 100 VAL A N 1
ATOM 789 C CA . VAL A 1 100 ? -0.407 3.356 9.001 1.00 92.25 100 VAL A CA 1
ATOM 790 C C . VAL A 1 100 ? -0.647 4.849 9.231 1.00 92.25 100 VAL A C 1
ATOM 792 O O . VAL A 1 100 ? -0.244 5.667 8.411 1.00 92.25 100 VAL A O 1
ATOM 795 N N . LEU A 1 101 ? -1.250 5.235 10.361 1.00 92.69 101 LEU A N 1
ATOM 796 C CA . LEU A 1 101 ? -1.445 6.649 10.700 1.00 92.69 101 LEU A CA 1
ATOM 797 C C . LEU A 1 101 ? -0.119 7.412 10.827 1.00 92.69 101 LEU A C 1
ATOM 799 O O . LEU A 1 101 ? -0.034 8.525 10.315 1.00 92.69 101 LEU A O 1
ATOM 803 N N . LYS A 1 102 ? 0.920 6.814 11.429 1.00 90.19 102 LYS A N 1
ATOM 804 C CA . LYS A 1 102 ? 2.257 7.429 11.518 1.00 90.19 102 LYS A CA 1
ATOM 805 C C . LYS A 1 102 ? 2.873 7.667 10.140 1.00 90.19 102 LYS A C 1
ATOM 807 O O . LYS A 1 102 ? 3.394 8.753 9.890 1.00 90.19 102 LYS A O 1
ATOM 812 N N . ASP A 1 103 ? 2.768 6.693 9.240 1.00 85.31 103 ASP A N 1
ATOM 813 C CA . ASP A 1 103 ? 3.227 6.856 7.858 1.00 85.31 103 ASP A CA 1
ATOM 814 C C . ASP A 1 103 ? 2.449 7.971 7.151 1.00 85.31 103 ASP A C 1
ATOM 816 O O . ASP A 1 103 ? 3.044 8.834 6.501 1.00 85.31 103 ASP A O 1
ATOM 820 N N . LEU A 1 104 ? 1.126 8.019 7.335 1.00 87.31 104 LEU A N 1
ATOM 821 C CA . LEU A 1 104 ? 0.285 9.071 6.766 1.00 87.31 104 LEU A CA 1
ATOM 822 C C . LEU A 1 104 ? 0.599 10.464 7.348 1.00 87.31 104 LEU A C 1
ATOM 824 O O . LEU A 1 104 ? 0.503 11.461 6.632 1.00 87.31 104 LEU A O 1
ATOM 828 N N . ASP A 1 105 ? 0.983 10.548 8.621 1.00 84.19 105 ASP A N 1
ATOM 829 C CA . ASP A 1 105 ? 1.419 11.783 9.287 1.00 84.19 105 ASP A CA 1
ATOM 830 C C . ASP A 1 105 ? 2.768 12.294 8.775 1.00 84.19 105 ASP A C 1
ATOM 832 O O . ASP A 1 105 ? 3.011 13.503 8.773 1.00 84.19 105 ASP A O 1
ATOM 836 N N . SER A 1 106 ? 3.629 11.385 8.313 1.00 76.44 106 SER A N 1
ATOM 837 C CA . SER A 1 106 ? 4.934 11.720 7.739 1.00 76.44 106 SER A CA 1
ATOM 838 C C . SER A 1 106 ? 4.855 12.287 6.312 1.00 76.44 106 SER A C 1
ATOM 840 O O . SER A 1 106 ? 5.829 12.863 5.820 1.00 76.44 106 SER A O 1
ATOM 842 N N . MET A 1 107 ? 3.697 12.173 5.643 1.00 71.44 107 MET A N 1
ATOM 843 C CA . MET A 1 107 ? 3.479 12.751 4.313 1.00 71.44 107 MET A CA 1
ATOM 844 C C . MET A 1 107 ? 3.650 14.277 4.345 1.00 71.44 107 MET A C 1
ATOM 846 O O . MET A 1 107 ? 3.172 14.955 5.258 1.00 71.44 107 MET A O 1
ATOM 850 N N . SER A 1 108 ? 4.303 14.856 3.327 1.00 61.06 108 SER A N 1
ATOM 851 C CA . SER A 1 108 ? 4.535 16.304 3.308 1.00 61.06 108 SER A CA 1
ATOM 852 C C . SER A 1 108 ? 3.210 17.075 3.346 1.00 61.06 108 SER A C 1
ATOM 854 O O . SER A 1 108 ? 2.293 16.838 2.556 1.00 61.06 108 SER A O 1
ATOM 856 N N . LYS A 1 109 ? 3.128 18.064 4.248 1.00 55.97 109 LYS A N 1
ATOM 857 C CA . LYS A 1 109 ? 1.948 18.932 4.430 1.00 55.97 109 LYS A CA 1
ATOM 858 C C . LYS A 1 109 ? 1.511 19.655 3.147 1.00 55.97 109 LYS A C 1
ATOM 860 O O . LYS A 1 109 ? 0.385 20.128 3.071 1.00 55.97 109 LYS A O 1
ATOM 865 N N . SER A 1 110 ? 2.390 19.740 2.148 1.00 51.03 110 SER A N 1
ATOM 866 C CA . SER A 1 110 ? 2.147 20.422 0.878 1.00 51.03 110 SER A CA 1
ATOM 867 C C . SER A 1 110 ? 1.211 19.686 -0.085 1.00 51.03 110 SER A C 1
ATOM 869 O O . SER A 1 110 ? 0.777 20.313 -1.046 1.00 51.03 110 SER A O 1
ATOM 871 N N . SER A 1 111 ? 0.879 18.403 0.122 1.00 51.03 111 SER A N 1
ATOM 872 C CA . SER A 1 111 ? -0.107 17.716 -0.731 1.00 51.03 111 SER A CA 1
ATOM 873 C C . SER A 1 111 ? -0.591 16.361 -0.174 1.00 51.03 111 SER A C 1
ATOM 875 O O . SER A 1 111 ? -0.516 15.361 -0.900 1.00 51.03 111 SER A O 1
ATOM 877 N N . PRO A 1 112 ? -1.146 16.246 1.049 1.00 59.28 112 PRO A N 1
ATOM 878 C CA . PRO A 1 112 ? -1.983 15.086 1.318 1.00 59.28 112 PRO A CA 1
ATOM 879 C C . PRO A 1 112 ? -3.184 15.195 0.369 1.00 59.28 112 PRO A C 1
ATOM 881 O O . PRO A 1 112 ? -4.065 16.037 0.540 1.00 59.28 112 PRO A O 1
ATOM 884 N N . GLY A 1 113 ? -3.176 14.408 -0.711 1.00 73.25 113 GLY A N 1
ATOM 885 C CA . GLY A 1 113 ? -4.291 14.379 -1.655 1.00 73.25 113 GLY A CA 1
ATOM 886 C C . GLY A 1 113 ? -5.595 14.105 -0.902 1.00 73.25 113 GLY A C 1
ATOM 887 O O . GLY A 1 113 ? -5.569 13.497 0.169 1.00 73.25 113 GLY A O 1
ATOM 888 N N . LYS A 1 114 ? -6.741 14.531 -1.448 1.00 84.69 114 LYS A N 1
ATOM 889 C CA . LYS A 1 114 ? -8.057 14.377 -0.796 1.00 84.69 114 LYS A CA 1
ATOM 890 C C . LYS A 1 114 ? -8.272 12.963 -0.229 1.00 84.69 114 LYS A C 1
ATOM 892 O O . LYS A 1 114 ? -8.711 12.837 0.906 1.00 84.69 114 LYS A O 1
ATOM 897 N N . LEU A 1 115 ? -7.872 11.932 -0.978 1.00 88.38 115 LEU A N 1
ATOM 898 C CA . LEU A 1 115 ? -7.926 10.529 -0.549 1.00 88.38 115 LEU A CA 1
ATOM 899 C C . LEU A 1 115 ? -7.037 10.214 0.658 1.00 88.38 115 LEU A C 1
ATOM 901 O O . LEU A 1 115 ? -7.458 9.477 1.535 1.00 88.38 115 LEU A O 1
ATOM 905 N N . GLY A 1 116 ? -5.826 10.769 0.738 1.00 88.56 116 GLY A N 1
ATOM 906 C CA . GLY A 1 116 ? -4.938 10.552 1.883 1.00 88.56 116 GLY A CA 1
ATOM 907 C C . GLY A 1 116 ? -5.493 11.169 3.167 1.00 88.56 116 GLY A C 1
ATOM 908 O O . GLY A 1 116 ? -5.460 10.534 4.218 1.00 88.56 116 GLY A O 1
ATOM 909 N N . MET A 1 117 ? -6.061 12.378 3.081 1.00 88.88 117 MET A N 1
ATOM 910 C CA . MET A 1 117 ? -6.745 13.002 4.223 1.00 88.88 117 MET A CA 1
ATOM 911 C C . MET A 1 117 ? -7.998 12.231 4.634 1.00 88.88 117 MET A C 1
ATOM 913 O O . MET A 1 117 ? -8.251 12.070 5.827 1.00 88.88 117 MET A O 1
ATOM 917 N N . ASP A 1 118 ? -8.774 11.763 3.658 1.00 91.19 118 ASP A N 1
ATOM 918 C CA . ASP A 1 118 ? -9.984 10.990 3.910 1.00 91.19 118 ASP A CA 1
ATOM 919 C C . ASP A 1 118 ? -9.666 9.637 4.555 1.00 91.19 118 ASP A C 1
ATOM 921 O O . ASP A 1 118 ? -10.219 9.308 5.602 1.00 91.19 118 ASP A O 1
ATOM 925 N N . PHE A 1 119 ? -8.676 8.917 4.023 1.00 92.94 119 PHE A N 1
ATOM 926 C CA . PHE A 1 119 ? -8.221 7.649 4.585 1.00 92.94 119 PHE A CA 1
ATOM 927 C C . PHE A 1 119 ? -7.674 7.817 6.004 1.00 92.94 119 PHE A C 1
ATOM 929 O O . PHE A 1 119 ? -8.013 7.052 6.906 1.00 92.94 119 PHE A O 1
ATOM 936 N N . LYS A 1 120 ? -6.891 8.876 6.243 1.00 92.06 120 LYS A N 1
ATOM 937 C CA . LYS A 1 120 ? -6.427 9.225 7.588 1.00 92.06 120 LYS A CA 1
ATOM 938 C C . LYS A 1 120 ? -7.600 9.486 8.535 1.00 92.06 120 LYS A C 1
ATOM 940 O O . LYS A 1 120 ? -7.610 8.966 9.649 1.00 92.06 120 LYS A O 1
ATOM 945 N N . ARG A 1 121 ? -8.595 10.275 8.114 1.00 92.94 121 ARG A N 1
ATOM 946 C CA . ARG A 1 121 ? -9.790 10.573 8.922 1.00 92.94 121 ARG A CA 1
ATOM 947 C C . ARG A 1 121 ? -10.585 9.307 9.228 1.00 92.94 121 ARG A C 1
ATOM 949 O O . ARG A 1 121 ? -11.060 9.155 10.348 1.00 92.94 121 ARG A O 1
ATOM 956 N N . PHE A 1 122 ? -10.721 8.421 8.248 1.00 94.69 122 PHE A N 1
ATOM 957 C CA . PHE A 1 122 ? -11.356 7.121 8.407 1.00 94.69 122 PHE A CA 1
ATOM 958 C C . PHE A 1 122 ? -10.635 6.276 9.469 1.00 94.69 122 PHE A C 1
ATOM 960 O O . PHE A 1 122 ? -11.260 5.886 10.453 1.00 94.69 122 PHE A O 1
ATOM 967 N N . LEU A 1 123 ? -9.319 6.086 9.338 1.00 94.75 123 LEU A N 1
ATOM 968 C CA . LEU A 1 123 ? -8.519 5.311 10.292 1.00 94.75 123 LEU A CA 1
ATOM 969 C C . LEU A 1 123 ? -8.472 5.935 11.695 1.00 94.75 123 LEU A C 1
ATOM 971 O O . LEU A 1 123 ? -8.391 5.210 12.680 1.00 94.75 123 LEU A O 1
ATOM 975 N N . SER A 1 124 ? -8.581 7.263 11.806 1.00 95.06 124 SER A N 1
ATOM 976 C CA . SER A 1 124 ? -8.578 7.970 13.100 1.00 95.06 124 SER A CA 1
ATOM 977 C C . SER A 1 124 ? -9.802 7.665 13.980 1.00 95.06 124 SER A C 1
ATOM 979 O O . SER A 1 124 ? -9.843 8.108 15.124 1.00 95.06 124 SER A O 1
ATOM 981 N N . LYS A 1 125 ? -10.806 6.943 13.463 1.00 95.69 125 LYS A N 1
ATOM 982 C CA . LYS A 1 125 ? -11.972 6.482 14.236 1.00 95.69 125 LYS A CA 1
ATOM 983 C C . LYS A 1 125 ? -11.684 5.236 15.081 1.00 95.69 125 LYS A C 1
ATOM 985 O O . LYS A 1 125 ? -12.483 4.915 15.954 1.00 95.69 125 LYS A O 1
ATOM 990 N N . TYR A 1 126 ? -10.585 4.535 14.804 1.00 96.38 126 TYR A N 1
ATOM 991 C CA . TYR A 1 126 ? -10.225 3.265 15.432 1.00 96.38 126 TYR A CA 1
ATOM 992 C C . TYR A 1 126 ? -9.050 3.437 16.395 1.00 96.38 126 TYR A C 1
ATOM 994 O O . TYR A 1 126 ? -8.273 4.392 16.298 1.00 96.38 126 TYR A O 1
ATOM 1002 N N . GLU A 1 127 ? -8.888 2.492 17.321 1.00 95.69 127 GLU A N 1
ATOM 1003 C CA . GLU A 1 127 ? -7.788 2.545 18.281 1.00 95.69 127 GLU A CA 1
ATOM 1004 C C . GLU A 1 127 ? -6.431 2.308 17.591 1.00 95.69 127 GLU A C 1
ATOM 1006 O O . GLU A 1 127 ? -6.299 1.377 16.793 1.00 95.69 127 GLU A O 1
ATOM 1011 N N . PRO A 1 128 ? -5.361 3.052 17.936 1.00 95.00 128 PRO A N 1
ATOM 1012 C CA . PRO A 1 128 ? -4.044 2.867 17.319 1.00 95.00 128 PRO A CA 1
ATOM 1013 C C . PRO A 1 128 ? -3.464 1.449 17.457 1.00 95.00 128 PRO A C 1
ATOM 1015 O O . PRO A 1 128 ? -2.650 1.032 16.630 1.00 95.00 128 PRO A O 1
ATOM 1018 N N . GLY A 1 129 ? -3.854 0.714 18.505 1.00 95.56 129 GLY A N 1
ATOM 1019 C CA . GLY A 1 129 ? -3.435 -0.668 18.751 1.00 95.56 129 GLY A CA 1
ATOM 1020 C C . GLY A 1 129 ? -4.211 -1.720 17.952 1.00 95.56 129 GLY A C 1
ATOM 1021 O O . GLY A 1 129 ? -3.747 -2.859 17.865 1.00 95.56 129 GLY A O 1
ATOM 1022 N N . GLN A 1 130 ? -5.349 -1.346 17.364 1.00 95.94 130 GLN A N 1
ATOM 1023 C CA . GLN A 1 130 ? -6.224 -2.235 16.610 1.00 95.94 130 GLN A CA 1
ATOM 1024 C C . GLN A 1 130 ? -5.581 -2.621 15.274 1.00 95.94 130 GLN A C 1
ATOM 1026 O O . GLN A 1 130 ? -4.940 -1.802 14.613 1.00 95.94 130 GLN A O 1
ATOM 1031 N N . TYR A 1 131 ? -5.746 -3.879 14.871 1.00 95.69 131 TYR A N 1
ATOM 1032 C CA . TYR A 1 131 ? -5.310 -4.352 13.559 1.00 95.69 131 TYR A CA 1
ATOM 1033 C C . TYR A 1 131 ? -6.308 -3.944 12.479 1.00 95.69 131 TYR A C 1
ATOM 1035 O O . TYR A 1 131 ? -7.516 -4.033 12.686 1.00 95.69 131 TYR A O 1
ATOM 1043 N N . ILE A 1 132 ? -5.803 -3.536 11.316 1.00 94.31 132 ILE A N 1
ATOM 1044 C CA . ILE A 1 132 ? -6.621 -3.273 10.138 1.00 94.31 132 ILE A CA 1
ATOM 1045 C C . ILE A 1 132 ? -7.068 -4.613 9.554 1.00 94.31 132 ILE A C 1
ATOM 1047 O O . ILE A 1 132 ? -6.247 -5.424 9.131 1.00 94.31 132 ILE A O 1
ATOM 1051 N N . THR A 1 133 ? -8.378 -4.838 9.535 1.00 93.19 133 THR A N 1
ATOM 1052 C CA . THR A 1 133 ? -9.007 -6.060 9.025 1.00 93.19 133 THR A CA 1
ATOM 1053 C C . THR A 1 133 ? -9.890 -5.758 7.820 1.00 93.19 133 THR A C 1
ATOM 1055 O O . THR A 1 133 ? -10.162 -4.599 7.495 1.00 93.19 133 THR A O 1
ATOM 1058 N N . SER A 1 134 ? -10.394 -6.813 7.175 1.00 91.81 134 SER A N 1
ATOM 1059 C CA . SER A 1 134 ? -11.381 -6.672 6.104 1.00 91.81 134 SER A CA 1
ATOM 1060 C C . SER A 1 134 ? -12.635 -5.918 6.528 1.00 91.81 134 SER A C 1
ATOM 1062 O O . SER A 1 134 ? -13.230 -5.235 5.706 1.00 91.81 134 SER A O 1
ATOM 1064 N N . ASP A 1 135 ? -13.068 -6.065 7.780 1.00 92.75 135 ASP A N 1
ATOM 1065 C CA . ASP A 1 135 ? -14.331 -5.477 8.233 1.00 92.75 135 ASP A CA 1
ATOM 1066 C C . ASP A 1 135 ? -14.194 -3.975 8.441 1.00 92.75 135 ASP A C 1
ATOM 1068 O O . ASP A 1 135 ? -15.028 -3.229 7.942 1.00 92.75 135 ASP A O 1
ATOM 1072 N N . ILE A 1 136 ? -13.063 -3.536 9.003 1.00 93.38 136 ILE A N 1
ATOM 1073 C CA . ILE A 1 136 ? -12.695 -2.118 9.041 1.00 93.38 136 ILE A CA 1
ATOM 1074 C C . ILE A 1 136 ? -12.693 -1.556 7.618 1.00 93.38 136 ILE A C 1
ATOM 1076 O O . ILE A 1 136 ? -13.402 -0.602 7.325 1.00 93.38 136 ILE A O 1
ATOM 1080 N N . LEU A 1 137 ? -11.954 -2.167 6.687 1.00 91.94 137 LEU A N 1
ATOM 1081 C CA . LEU A 1 137 ? -11.816 -1.618 5.333 1.00 91.94 137 LEU A CA 1
ATOM 1082 C C . LEU A 1 137 ? -13.133 -1.548 4.541 1.00 91.94 137 LEU A C 1
ATOM 1084 O O . LEU A 1 137 ? -13.249 -0.692 3.667 1.00 91.94 137 LEU A O 1
ATOM 1088 N N . LYS A 1 138 ? -14.130 -2.389 4.846 1.00 90.38 138 LYS A N 1
ATOM 1089 C CA . LYS A 1 138 ? -15.476 -2.302 4.244 1.00 90.38 138 LYS A CA 1
ATOM 1090 C C . LYS A 1 138 ? -16.262 -1.072 4.705 1.00 90.38 138 LYS A C 1
ATOM 1092 O O . LYS A 1 138 ? -17.175 -0.654 4.001 1.00 90.38 138 LYS A O 1
ATOM 1097 N N . GLU A 1 139 ? -15.934 -0.507 5.865 1.00 92.19 139 GLU A N 1
ATOM 1098 C CA . GLU A 1 139 ? -16.593 0.687 6.408 1.00 92.19 139 GLU A CA 1
ATOM 1099 C C . GLU A 1 139 ? -16.069 1.989 5.786 1.00 92.19 139 GLU A C 1
ATOM 1101 O O . GLU A 1 139 ? -16.647 3.054 6.018 1.00 92.19 139 GLU A O 1
ATOM 1106 N N . TRP A 1 140 ? -14.987 1.936 5.001 1.00 90.44 140 TRP A N 1
ATOM 1107 C CA . TRP A 1 140 ? -14.487 3.106 4.289 1.00 90.44 140 TRP A CA 1
ATOM 1108 C C . TRP A 1 140 ? -15.263 3.299 2.974 1.00 90.44 140 TRP A C 1
ATOM 1110 O O . TRP A 1 140 ? -15.133 2.468 2.072 1.00 90.44 140 TRP A O 1
ATOM 1120 N N . PRO A 1 141 ? -16.080 4.365 2.833 1.00 74.19 141 PRO A N 1
ATOM 1121 C CA . PRO A 1 141 ? -16.817 4.620 1.599 1.00 74.19 141 PRO A CA 1
ATOM 1122 C C . PRO A 1 141 ? -15.850 5.034 0.481 1.00 74.19 141 PRO A C 1
ATOM 1124 O O . PRO A 1 141 ? -15.377 6.170 0.455 1.00 74.19 141 PRO A O 1
ATOM 1127 N N . LEU A 1 142 ? -15.558 4.093 -0.419 1.00 65.25 142 LEU A N 1
ATOM 1128 C CA . LEU A 1 142 ? -14.720 4.272 -1.610 1.00 65.25 142 LEU A CA 1
ATOM 1129 C C . LEU A 1 142 ? -15.529 4.673 -2.844 1.00 65.25 142 LEU A C 1
ATOM 1131 O O . LEU A 1 142 ? -16.570 4.027 -3.099 1.00 65.25 142 LEU A O 1
#

Sequence (142 aa):
MGPVIRFPVVCFLNGKITVHTKSSFKALGARFLDEQTFVTLENRRSKAKDGWILDSSGKFVPLSYSGNLREWARPISFLWNAVLTKYQANIEGAVKVGFVLKDLDSMSKSSPGKLGMDFKRFLSKYEPGQYITSDILKEWPL

Foldseek 3Di:
DEDDFADQKWKFFLLETDTDGPVRCVVQVWDAPHDFKTKGKDFQVRGGQWIWMQGLFQWIKTWGWDAFPDQDDDDDPVCNRITITMTGIDTDGWDFLLVVLVSLVPRDPPDHDPVSVLVNVLSVVDDRRDTDGNVSSVPRDD

Radius of gyration: 15.28 Å; chains: 1; bounding box: 32×39×47 Å

Secondary structure (DSSP, 8-state):
-PPP-PSSEEEEETTEEEEE-HHHHHHTT-EESSSSEEEEEEETTB--SEEEEEETT-BEEEEEEEEES-------GGGGGEEEEEEEE----B-BHHHHHHHHHHS-TT---HHHHHHHHHHTTS-TTSBP-HHHHHTS--